Protein AF-A0AAV0W7I6-F1 (afdb_monomer_lite)

Secondary structure (DSSP, 8-state):
------THHHHHHHHHHHHHHHHHSSS--S--B-TTSPBPP-PPPPHHHH-HHHHHHHHHHHHHHHHT---SSPPPHHHHHHHHHHHHHHHHHHHHHHHHT--HHHHHHHHHHHHHHHHHHHHHHHHHHHTS-HHHHHHHHHHHHHTT--

Organism: NCBI:txid13131

Structure (mmCIF, N/CA/C/O backbone):
data_AF-A0AAV0W7I6-F1
#
_entry.id   AF-A0AAV0W7I6-F1
#
loop_
_atom_site.group_PDB
_atom_site.id
_atom_site.type_symbol
_atom_site.label_atom_id
_atom_site.label_alt_id
_atom_site.label_comp_id
_atom_site.label_asym_id
_atom_site.label_entity_id
_atom_site.label_seq_id
_atom_site.pdbx_PDB_ins_code
_atom_site.Cartn_x
_atom_site.Cartn_y
_atom_site.Cartn_z
_atom_site.occupancy
_atom_site.B_iso_or_equiv
_atom_site.auth_seq_id
_atom_site.auth_comp_id
_atom_site.auth_asym_id
_atom_site.auth_atom_id
_atom_site.pdbx_PDB_model_num
ATOM 1 N N . MET A 1 1 ? 29.651 22.696 4.237 1.00 36.00 1 MET A N 1
ATOM 2 C CA . MET A 1 1 ? 28.458 23.273 3.580 1.00 36.00 1 MET A CA 1
ATOM 3 C C . MET A 1 1 ? 28.617 23.070 2.076 1.00 36.00 1 MET A C 1
ATOM 5 O O . MET A 1 1 ? 29.034 23.968 1.363 1.00 36.00 1 MET A O 1
ATOM 9 N N . THR A 1 2 ? 28.440 21.836 1.605 1.00 48.97 2 THR A N 1
ATOM 10 C CA . THR A 1 2 ? 28.642 21.475 0.195 1.00 48.97 2 THR A CA 1
ATOM 11 C C . THR A 1 2 ? 27.334 21.678 -0.560 1.00 48.97 2 THR A C 1
ATOM 13 O O . THR A 1 2 ? 26.371 20.939 -0.376 1.00 48.97 2 THR A O 1
ATOM 16 N N . HIS A 1 3 ? 27.300 22.728 -1.380 1.00 47.62 3 HIS A N 1
ATOM 17 C CA . HIS A 1 3 ? 26.233 23.006 -2.335 1.00 47.62 3 HIS A CA 1
ATOM 18 C C . HIS A 1 3 ? 26.152 21.857 -3.348 1.00 47.62 3 HIS A C 1
ATOM 20 O O . HIS A 1 3 ? 27.066 21.661 -4.148 1.00 47.62 3 HIS A O 1
ATOM 26 N N . TRP A 1 4 ? 25.063 21.091 -3.320 1.00 45.34 4 TRP A N 1
ATOM 27 C CA . TRP A 1 4 ? 24.771 20.113 -4.362 1.00 45.34 4 TRP A CA 1
ATOM 28 C C . TRP A 1 4 ? 24.207 20.870 -5.568 1.00 45.34 4 TRP A C 1
ATOM 30 O O . TRP A 1 4 ? 23.101 21.411 -5.522 1.00 45.34 4 TRP A O 1
ATOM 40 N N . ALA A 1 5 ? 25.020 20.996 -6.616 1.00 49.19 5 ALA A N 1
ATOM 41 C CA . ALA A 1 5 ? 24.634 21.656 -7.853 1.00 49.19 5 ALA A CA 1
ATOM 42 C C . ALA A 1 5 ? 23.484 20.898 -8.539 1.00 49.19 5 ALA A C 1
ATOM 44 O O . ALA A 1 5 ? 23.430 19.670 -8.582 1.00 49.19 5 ALA A O 1
ATOM 45 N N . ASN A 1 6 ? 22.545 21.678 -9.058 1.00 53.53 6 ASN A N 1
ATOM 46 C CA . ASN A 1 6 ? 21.271 21.257 -9.618 1.00 53.53 6 ASN A CA 1
ATOM 47 C C . ASN A 1 6 ? 21.490 20.499 -10.950 1.00 53.53 6 ASN A C 1
ATOM 49 O O . ASN A 1 6 ? 21.752 21.115 -11.978 1.00 53.53 6 ASN A O 1
ATOM 53 N N . ASN A 1 7 ? 21.376 19.166 -10.946 1.00 51.91 7 ASN A N 1
ATOM 54 C CA . ASN A 1 7 ? 21.602 18.297 -12.119 1.00 51.91 7 ASN A CA 1
ATOM 55 C C . ASN A 1 7 ? 20.425 18.238 -13.121 1.00 51.91 7 ASN A C 1
ATOM 57 O O . ASN A 1 7 ? 20.446 17.442 -14.055 1.00 51.91 7 ASN A O 1
ATOM 61 N N . LYS A 1 8 ? 19.388 19.073 -12.975 1.00 53.47 8 LYS A N 1
ATOM 62 C CA . LYS A 1 8 ? 18.172 18.980 -13.809 1.00 53.47 8 LYS A CA 1
ATOM 63 C C . LYS A 1 8 ? 18.376 19.317 -15.294 1.00 53.47 8 LYS A C 1
ATOM 65 O O . LYS A 1 8 ? 17.629 18.809 -16.125 1.00 53.47 8 LYS A O 1
ATOM 70 N N . THR A 1 9 ? 19.359 20.145 -15.650 1.00 49.91 9 THR A N 1
ATOM 71 C CA . THR A 1 9 ? 19.526 20.618 -17.041 1.00 49.91 9 THR A CA 1
ATOM 72 C C . THR A 1 9 ? 20.286 19.622 -17.928 1.00 49.91 9 THR A C 1
ATOM 74 O O . THR A 1 9 ? 20.049 19.567 -19.133 1.00 49.91 9 THR A O 1
ATOM 77 N N . LEU A 1 10 ? 21.147 18.780 -17.347 1.00 49.97 10 LEU A N 1
ATOM 78 C CA . LEU A 1 10 ? 21.946 17.801 -18.099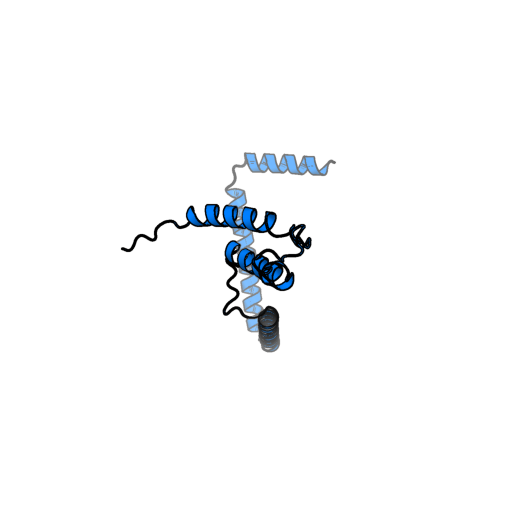 1.00 49.97 10 LEU A CA 1
ATOM 79 C C . LEU A 1 10 ? 21.139 16.559 -18.508 1.00 49.97 10 LEU A C 1
ATOM 81 O O . LEU A 1 10 ? 21.418 15.961 -19.548 1.00 49.97 10 LEU A O 1
ATOM 85 N N . ASP A 1 11 ? 20.114 16.188 -17.740 1.00 53.09 11 ASP A N 1
ATOM 86 C CA . ASP A 1 11 ? 19.288 15.011 -18.037 1.00 53.09 11 ASP A CA 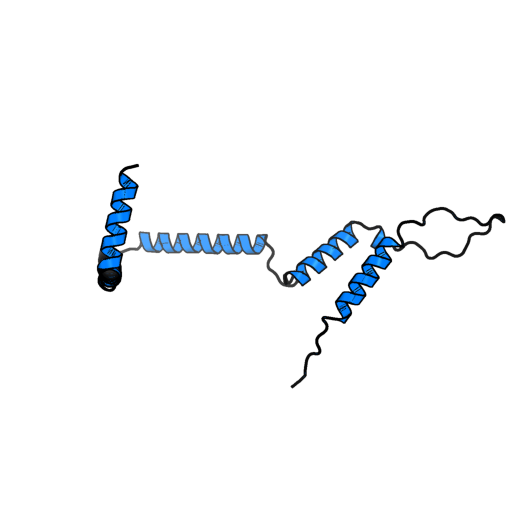1
ATOM 87 C C . ASP A 1 11 ? 18.313 15.254 -19.200 1.00 53.09 11 ASP A C 1
ATOM 89 O O . ASP A 1 11 ? 18.070 14.354 -20.005 1.00 53.09 11 ASP A O 1
ATOM 93 N N . GLY A 1 12 ? 17.820 16.489 -19.360 1.00 51.53 12 GLY A N 1
ATOM 94 C CA . GLY A 1 12 ? 16.947 16.869 -20.476 1.00 51.53 12 GLY A CA 1
ATOM 95 C C . GLY A 1 12 ? 17.636 16.773 -21.842 1.00 51.53 12 GLY A C 1
ATOM 96 O O . GLY A 1 12 ? 17.040 16.278 -22.800 1.00 51.53 12 GLY A O 1
ATOM 97 N N . GLN A 1 13 ? 18.913 17.166 -21.926 1.00 53.22 13 GLN A N 1
ATOM 98 C CA . GLN A 1 13 ? 19.696 17.056 -23.163 1.00 53.22 13 GLN A CA 1
ATOM 99 C C . GLN A 1 13 ? 20.049 15.602 -23.502 1.00 53.22 13 GLN A C 1
ATOM 101 O O . GLN A 1 13 ? 19.950 15.201 -24.660 1.00 53.22 13 GLN A O 1
ATOM 106 N N . LYS A 1 14 ? 20.380 14.775 -22.501 1.00 51.66 14 LYS A N 1
ATOM 107 C CA . LYS A 1 14 ? 20.622 13.334 -22.699 1.00 51.66 14 LYS A CA 1
ATOM 108 C C . LYS A 1 14 ? 19.370 12.596 -23.161 1.00 51.66 14 LYS A C 1
ATOM 110 O O . LYS A 1 14 ? 19.466 11.681 -23.974 1.00 51.66 14 LYS A O 1
ATOM 115 N N . HIS A 1 15 ? 18.198 12.994 -22.666 1.00 54.59 15 HIS A N 1
ATOM 116 C CA . HIS A 1 15 ? 16.934 12.389 -23.067 1.00 54.59 15 HIS A CA 1
ATOM 117 C C . HIS A 1 15 ? 16.586 12.711 -24.529 1.00 54.59 15 HIS A C 1
ATOM 119 O O . HIS A 1 15 ? 16.204 11.804 -25.264 1.00 54.59 15 HIS A O 1
ATOM 125 N N . GLN A 1 16 ? 16.809 13.952 -24.981 1.00 54.31 16 GLN A N 1
ATOM 126 C CA . GLN A 1 16 ? 16.666 14.321 -26.398 1.00 54.31 16 GLN A CA 1
ATOM 127 C C . GLN A 1 16 ? 17.685 13.597 -27.291 1.00 54.31 16 GLN A C 1
ATOM 129 O O . GLN A 1 16 ? 17.316 13.074 -28.341 1.00 54.31 16 GLN A O 1
ATOM 134 N N . LEU A 1 17 ? 18.946 13.490 -26.854 1.00 50.00 17 LEU A N 1
ATOM 135 C CA . LEU A 1 17 ? 19.988 12.777 -27.598 1.00 50.00 17 LEU A CA 1
ATOM 136 C C . LEU A 1 17 ? 19.675 11.274 -27.723 1.00 50.00 17 LEU A C 1
ATOM 138 O O . LEU A 1 17 ? 19.846 10.706 -28.795 1.00 50.00 17 LEU A O 1
ATOM 142 N N . ASN A 1 18 ? 19.145 10.638 -26.672 1.00 57.75 18 ASN A N 1
ATOM 143 C CA . ASN A 1 18 ? 18.700 9.239 -26.723 1.00 57.75 18 ASN A CA 1
ATOM 144 C C . ASN A 1 18 ? 17.449 9.034 -27.589 1.00 57.75 18 ASN A C 1
ATOM 146 O O . ASN A 1 18 ? 17.346 8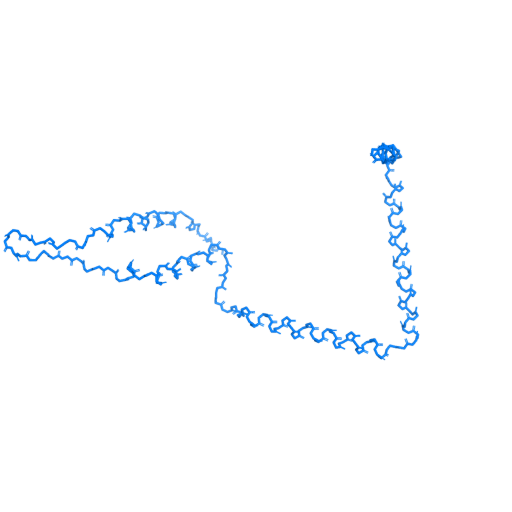.007 -28.257 1.00 57.75 18 ASN A O 1
ATOM 150 N N . GLN A 1 19 ? 16.512 9.989 -27.613 1.00 56.16 19 GLN A N 1
ATOM 151 C CA . GLN A 1 19 ? 15.354 9.930 -28.514 1.00 56.16 19 GLN A CA 1
ATOM 152 C C . GLN A 1 19 ? 15.785 10.007 -29.987 1.00 56.16 19 GLN A C 1
ATOM 154 O O . GLN A 1 19 ? 15.336 9.196 -30.796 1.00 56.16 19 GLN A O 1
ATOM 159 N N . LEU A 1 20 ? 16.716 10.907 -30.323 1.00 48.72 20 LEU A N 1
ATOM 160 C CA . LEU A 1 20 ? 17.288 11.007 -31.672 1.00 48.72 20 LEU A CA 1
ATOM 161 C C . LEU A 1 20 ? 18.106 9.758 -32.050 1.00 48.72 20 LEU A C 1
ATOM 163 O O . LEU A 1 20 ? 18.033 9.291 -33.187 1.00 48.72 20 LEU A O 1
ATOM 167 N N . ASN A 1 21 ? 18.824 9.157 -31.097 1.00 53.59 21 ASN A N 1
ATOM 168 C CA . ASN A 1 21 ? 19.620 7.949 -31.336 1.00 53.59 21 ASN A CA 1
ATOM 169 C C . ASN A 1 21 ? 18.752 6.686 -31.536 1.00 53.59 21 ASN A C 1
ATOM 171 O O . ASN A 1 21 ? 19.114 5.811 -32.320 1.00 53.59 21 ASN A O 1
ATOM 175 N N . ASN A 1 22 ? 17.578 6.608 -30.893 1.00 55.19 22 ASN A N 1
ATOM 176 C CA . ASN A 1 22 ? 16.616 5.513 -31.090 1.00 55.19 22 ASN A CA 1
ATOM 177 C C . ASN A 1 22 ? 15.901 5.567 -32.450 1.00 55.19 22 ASN A C 1
ATOM 179 O O . ASN A 1 22 ? 15.559 4.518 -32.989 1.00 55.19 22 ASN A O 1
ATOM 183 N N . MET A 1 23 ? 15.674 6.759 -33.013 1.00 46.88 23 MET A N 1
ATOM 184 C CA . MET A 1 23 ? 14.969 6.910 -34.294 1.00 46.88 23 MET A CA 1
ATOM 185 C C . MET A 1 23 ? 15.880 6.673 -35.511 1.00 46.88 23 MET A C 1
ATOM 187 O O . MET A 1 23 ? 15.399 6.292 -36.572 1.00 46.88 23 MET A O 1
ATOM 191 N N . THR A 1 24 ? 17.195 6.853 -35.354 1.00 50.41 24 THR A N 1
ATOM 192 C CA . THR A 1 24 ? 18.151 6.873 -36.479 1.00 50.41 24 THR A CA 1
ATOM 193 C C . THR A 1 24 ? 18.792 5.506 -36.777 1.00 50.41 24 THR A C 1
ATOM 195 O O . THR A 1 24 ? 19.398 5.335 -37.826 1.00 50.41 24 THR A O 1
ATOM 198 N N . MET A 1 25 ? 18.668 4.504 -35.895 1.00 53.28 25 MET A N 1
ATOM 199 C CA . MET A 1 25 ? 19.476 3.268 -35.985 1.00 53.28 25 MET A CA 1
ATOM 200 C C . MET A 1 25 ? 18.690 1.990 -36.328 1.00 53.28 25 MET A C 1
ATOM 202 O O . MET A 1 25 ? 19.285 0.916 -36.408 1.00 53.28 25 MET A O 1
ATOM 206 N N . ALA A 1 26 ? 17.371 2.079 -36.534 1.00 48.75 26 ALA A N 1
ATOM 207 C CA . ALA A 1 26 ? 16.517 0.918 -36.820 1.00 48.75 26 ALA A CA 1
ATOM 208 C C . ALA A 1 26 ? 16.343 0.601 -38.322 1.00 48.75 26 ALA A C 1
ATOM 210 O O . ALA A 1 26 ? 15.760 -0.427 -38.654 1.00 48.75 26 ALA A O 1
ATOM 211 N N . THR A 1 27 ? 16.824 1.446 -39.238 1.00 50.41 27 THR A N 1
ATOM 212 C CA . THR A 1 27 ? 16.443 1.386 -40.666 1.00 50.41 27 THR A CA 1
ATOM 213 C C . THR A 1 27 ? 17.391 0.636 -41.588 1.00 50.41 27 THR A C 1
ATOM 215 O O . THR A 1 27 ? 17.190 0.642 -42.793 1.00 50.41 27 THR A O 1
ATOM 218 N N . ASP A 1 28 ? 18.414 -0.031 -41.075 1.00 49.84 28 ASP A N 1
ATOM 219 C CA . ASP A 1 28 ? 19.618 -0.128 -41.888 1.00 49.84 28 ASP A CA 1
ATOM 220 C C . ASP A 1 28 ? 20.210 -1.546 -41.786 1.00 49.84 28 ASP A C 1
ATOM 222 O O . ASP A 1 28 ? 21.272 -1.793 -41.218 1.00 49.84 28 ASP A O 1
ATOM 226 N N . CYS A 1 29 ? 19.422 -2.505 -42.284 1.00 47.53 29 CYS A N 1
ATOM 227 C CA . CYS A 1 29 ? 19.785 -3.907 -42.531 1.00 47.53 29 CYS A CA 1
ATOM 228 C C . CYS A 1 29 ? 19.586 -4.286 -44.011 1.00 47.53 29 CYS A C 1
ATOM 230 O O . CYS A 1 29 ? 19.382 -5.456 -44.336 1.00 47.53 29 CYS A O 1
ATOM 232 N N . THR A 1 30 ? 19.635 -3.319 -44.925 1.00 51.47 30 THR A N 1
ATOM 233 C CA . THR A 1 30 ? 19.775 -3.600 -46.354 1.00 51.47 30 THR A CA 1
ATOM 234 C C . THR A 1 30 ? 21.248 -3.815 -46.667 1.00 51.47 30 THR A C 1
ATOM 236 O O . THR A 1 30 ? 22.134 -3.102 -46.205 1.00 51.47 30 THR A O 1
ATOM 239 N N . ARG A 1 31 ? 21.525 -4.908 -47.370 1.00 59.50 31 ARG A N 1
ATOM 240 C CA . ARG A 1 31 ? 22.867 -5.347 -47.730 1.00 59.50 31 ARG A CA 1
ATOM 241 C C . ARG A 1 31 ? 23.414 -4.410 -48.807 1.00 59.50 31 ARG A C 1
ATOM 243 O O . ARG A 1 31 ? 23.295 -4.712 -49.988 1.00 59.50 31 ARG A O 1
ATOM 250 N N . ASP A 1 32 ? 23.999 -3.294 -48.397 1.00 61.62 32 ASP A N 1
ATOM 251 C CA . ASP A 1 32 ? 24.635 -2.350 -49.315 1.00 61.62 32 ASP A CA 1
ATOM 252 C C . ASP A 1 32 ? 25.969 -2.946 -49.793 1.00 61.62 32 ASP A C 1
ATOM 254 O O . ASP A 1 32 ? 27.027 -2.772 -49.185 1.00 61.62 32 ASP A O 1
ATOM 258 N N . MET A 1 33 ? 25.906 -3.758 -50.849 1.00 61.41 33 MET A N 1
ATOM 259 C CA . MET A 1 33 ? 27.088 -4.164 -51.608 1.00 61.41 33 MET A CA 1
ATOM 260 C C . MET A 1 33 ? 27.423 -3.037 -52.586 1.00 61.41 33 MET A C 1
ATOM 262 O O . MET A 1 33 ? 26.536 -2.569 -53.300 1.00 61.41 33 MET A O 1
ATOM 266 N N . HIS A 1 34 ? 28.691 -2.615 -52.645 1.00 59.91 34 HIS A N 1
ATOM 267 C CA . HIS A 1 34 ? 29.140 -1.731 -53.724 1.00 59.91 34 HIS A CA 1
ATOM 268 C C . HIS A 1 34 ? 28.972 -2.450 -55.074 1.00 59.91 34 HIS A C 1
ATOM 270 O O . HIS A 1 34 ? 29.010 -3.682 -55.124 1.00 59.91 34 HIS A O 1
ATOM 276 N N . GLN A 1 35 ? 28.825 -1.706 -56.174 1.00 64.75 35 GLN A N 1
ATOM 277 C CA . GLN A 1 35 ? 28.650 -2.270 -57.525 1.00 64.75 35 GLN A CA 1
ATOM 278 C C . GLN A 1 35 ? 29.816 -3.199 -57.942 1.00 64.75 35 GLN A C 1
ATOM 280 O O . GLN A 1 35 ? 29.641 -4.078 -58.780 1.00 64.75 35 GLN A O 1
ATOM 285 N N . ASP A 1 36 ? 30.960 -3.069 -57.262 1.00 74.94 36 ASP A N 1
ATOM 286 C CA . ASP A 1 36 ? 32.179 -3.873 -57.421 1.00 74.94 36 ASP A CA 1
ATOM 287 C C . ASP A 1 36 ? 32.228 -5.126 -56.517 1.00 74.94 36 ASP A C 1
ATOM 289 O O . ASP A 1 36 ? 33.257 -5.791 -56.413 1.00 74.94 36 ASP A O 1
ATOM 293 N N . GLY A 1 37 ? 31.143 -5.444 -55.801 1.00 73.75 37 GLY A N 1
ATOM 294 C CA . GLY A 1 37 ? 31.040 -6.617 -54.921 1.00 73.75 37 GLY A CA 1
ATOM 295 C C . GLY A 1 37 ? 31.799 -6.510 -53.591 1.00 73.75 37 GLY A C 1
ATOM 296 O O . GLY A 1 37 ? 31.807 -7.462 -52.810 1.00 73.75 37 GLY A O 1
ATOM 297 N N . LEU A 1 38 ? 32.421 -5.364 -53.304 1.00 79.88 38 LEU A N 1
ATOM 298 C CA . LEU A 1 38 ? 33.147 -5.118 -52.057 1.00 79.88 38 LEU A CA 1
ATOM 299 C C . LEU A 1 38 ? 32.177 -4.799 -50.907 1.00 79.88 38 LEU A C 1
ATOM 301 O O . LEU A 1 38 ? 31.265 -3.979 -51.043 1.00 79.88 38 LEU A O 1
ATOM 305 N N . ILE A 1 39 ? 32.393 -5.444 -49.756 1.00 78.00 39 ILE A N 1
ATOM 306 C CA . ILE A 1 39 ? 31.629 -5.199 -48.526 1.00 78.00 39 ILE A CA 1
ATOM 307 C C . ILE A 1 39 ? 32.136 -3.905 -47.885 1.00 78.00 39 ILE A C 1
ATOM 309 O O . ILE A 1 39 ? 33.316 -3.792 -47.550 1.00 78.00 39 ILE A O 1
ATOM 313 N N . LEU A 1 40 ? 31.235 -2.946 -47.673 1.00 79.25 40 LEU A N 1
ATOM 314 C CA . LEU A 1 40 ? 31.549 -1.707 -46.967 1.00 79.25 40 LEU A CA 1
ATOM 315 C C . LEU A 1 40 ? 31.748 -1.973 -45.462 1.00 79.25 40 LEU A C 1
ATOM 317 O O . LEU A 1 40 ? 30.922 -2.658 -44.848 1.00 79.25 40 LEU A O 1
ATOM 321 N N . PRO A 1 41 ? 32.801 -1.416 -44.831 1.00 81.31 41 PRO A N 1
ATOM 322 C CA . PRO A 1 41 ? 32.946 -1.466 -43.382 1.00 81.31 41 PRO A CA 1
ATOM 323 C C . PRO A 1 41 ? 31.735 -0.831 -42.693 1.00 81.31 41 PRO A C 1
ATOM 325 O O . PRO A 1 41 ? 31.431 0.344 -42.902 1.00 81.31 41 PRO A O 1
ATOM 328 N N . ARG A 1 42 ? 31.054 -1.598 -41.836 1.00 75.44 42 ARG A N 1
ATOM 329 C CA . ARG A 1 42 ? 29.871 -1.142 -41.099 1.00 75.44 42 ARG A CA 1
ATOM 330 C C . ARG A 1 42 ? 29.970 -1.506 -39.628 1.00 75.44 42 ARG A C 1
ATOM 332 O O . ARG A 1 42 ? 30.528 -2.539 -39.263 1.00 75.44 42 ARG A O 1
ATOM 339 N N . LYS A 1 43 ? 29.406 -0.655 -38.770 1.00 81.88 43 LYS A N 1
ATOM 340 C CA . LYS A 1 43 ? 29.279 -0.967 -37.346 1.00 81.88 43 LYS A CA 1
ATOM 341 C C . LYS A 1 43 ? 28.235 -2.080 -37.171 1.00 81.88 43 LYS A C 1
ATOM 343 O O . LYS A 1 43 ? 27.143 -1.949 -37.726 1.00 81.88 43 LYS A O 1
ATOM 348 N N . PRO A 1 44 ? 28.543 -3.159 -36.429 1.00 80.81 44 PRO A N 1
ATOM 349 C CA . PRO A 1 44 ? 27.559 -4.194 -36.140 1.00 80.81 44 PRO A CA 1
ATOM 350 C C . PRO A 1 44 ? 26.389 -3.610 -35.340 1.00 80.81 44 PRO A C 1
ATOM 352 O O . PRO A 1 44 ? 26.568 -2.687 -34.540 1.00 80.81 44 PRO A O 1
ATOM 355 N N . ALA A 1 45 ? 25.188 -4.147 -35.565 1.00 82.25 45 ALA A N 1
ATOM 356 C CA . ALA A 1 45 ? 23.988 -3.710 -34.863 1.00 82.25 45 ALA A CA 1
ATOM 357 C C . ALA A 1 45 ? 24.115 -3.979 -33.356 1.00 82.25 45 ALA A C 1
ATOM 359 O O . ALA A 1 45 ? 24.563 -5.046 -32.937 1.00 82.25 45 ALA A O 1
ATOM 360 N N . ASN A 1 46 ? 23.711 -3.007 -32.536 1.00 84.44 46 ASN A N 1
ATOM 361 C CA . ASN A 1 46 ? 23.749 -3.149 -31.086 1.00 84.44 46 ASN A CA 1
ATOM 362 C C . ASN A 1 46 ? 22.632 -4.111 -30.622 1.00 84.44 46 ASN A C 1
ATOM 364 O O . ASN A 1 46 ? 21.455 -3.772 -30.768 1.00 84.44 46 ASN A O 1
ATOM 368 N N . PRO A 1 47 ? 22.958 -5.268 -30.017 1.00 83.75 47 PRO A N 1
ATOM 369 C CA . PRO A 1 47 ? 21.958 -6.253 -29.596 1.00 83.75 47 PRO A CA 1
ATOM 370 C C . PRO A 1 47 ? 21.031 -5.738 -28.481 1.00 83.75 47 PRO A C 1
ATOM 372 O O . PRO A 1 47 ? 19.903 -6.205 -28.338 1.00 83.75 47 PRO A O 1
ATOM 375 N N . CYS A 1 48 ? 21.455 -4.734 -27.709 1.00 79.88 48 CYS A N 1
ATOM 376 C CA . CYS A 1 48 ? 20.625 -4.118 -26.670 1.00 79.88 48 CYS A CA 1
ATOM 377 C C . CYS A 1 48 ? 19.491 -3.259 -27.250 1.00 79.88 48 CYS A C 1
ATOM 379 O O . CYS A 1 48 ? 18.522 -2.971 -26.546 1.00 79.88 48 CYS A O 1
ATOM 381 N N . LEU A 1 49 ? 19.617 -2.837 -28.515 1.00 80.94 49 LEU A N 1
ATOM 382 C CA . LEU A 1 49 ? 18.564 -2.117 -29.232 1.00 80.94 49 LEU A CA 1
ATOM 383 C C . LEU A 1 49 ? 17.531 -3.074 -29.833 1.00 80.94 49 LEU A C 1
ATOM 385 O O . LEU A 1 49 ? 16.381 -2.682 -29.976 1.00 80.94 49 LEU A O 1
ATOM 389 N N . THR A 1 50 ? 17.900 -4.317 -30.145 1.00 81.25 50 THR A N 1
ATOM 390 C CA . THR A 1 50 ? 16.970 -5.320 -30.692 1.00 81.25 50 THR A CA 1
ATOM 391 C C . THR A 1 50 ? 16.308 -6.178 -29.612 1.00 81.25 50 THR A C 1
ATOM 393 O O . THR A 1 50 ? 15.228 -6.720 -29.838 1.00 81.25 50 THR A O 1
ATOM 396 N N . SER A 1 51 ? 16.909 -6.290 -28.423 1.00 88.12 51 SER A N 1
ATOM 397 C CA . SER A 1 51 ? 16.328 -7.022 -27.292 1.00 88.12 51 SER A CA 1
ATOM 398 C C . SER A 1 51 ? 15.154 -6.260 -26.663 1.00 88.12 51 SER A C 1
ATOM 400 O O . SER A 1 51 ? 15.339 -5.256 -25.969 1.00 88.12 51 SER A O 1
ATOM 402 N N . ALA A 1 52 ? 13.936 -6.772 -26.863 1.00 88.06 52 ALA A N 1
ATOM 403 C CA . ALA A 1 52 ? 12.727 -6.234 -26.239 1.00 88.06 52 ALA A CA 1
ATOM 404 C C . ALA A 1 52 ? 12.805 -6.280 -24.704 1.00 88.06 52 ALA A C 1
ATOM 406 O O . ALA A 1 52 ? 12.450 -5.305 -24.044 1.00 88.06 52 ALA A O 1
ATOM 407 N N . ASP A 1 53 ? 13.339 -7.365 -24.138 1.00 89.12 53 ASP A N 1
ATOM 408 C CA . ASP A 1 53 ? 13.476 -7.540 -22.689 1.00 89.12 53 ASP A CA 1
ATOM 409 C C . ASP A 1 53 ? 14.381 -6.474 -22.067 1.00 89.12 53 ASP A C 1
ATOM 411 O O . ASP A 1 53 ? 14.027 -5.865 -21.055 1.00 89.12 53 ASP A O 1
ATOM 415 N N . HIS A 1 54 ? 15.513 -6.173 -22.713 1.00 91.38 54 HIS A N 1
ATOM 416 C CA . HIS A 1 54 ? 16.410 -5.108 -22.270 1.00 91.38 54 HIS A CA 1
ATOM 417 C C . HIS A 1 54 ? 15.717 -3.738 -22.299 1.00 91.38 54 HIS A C 1
ATOM 419 O O . HIS A 1 54 ? 15.793 -2.976 -21.331 1.00 91.38 54 HIS A O 1
ATOM 425 N N . GLN A 1 55 ? 14.998 -3.425 -23.383 1.00 91.06 55 GLN A N 1
ATOM 426 C CA . GLN A 1 55 ? 14.258 -2.167 -23.474 1.00 91.06 55 GLN A CA 1
ATOM 427 C C . GLN A 1 55 ? 13.148 -2.071 -22.418 1.00 91.06 55 GLN A C 1
ATOM 429 O O . GLN A 1 55 ? 12.944 -1.002 -21.840 1.00 91.06 55 GLN A O 1
ATOM 434 N N . ASN A 1 56 ? 12.431 -3.169 -22.163 1.00 90.56 56 ASN A N 1
ATOM 435 C CA . ASN A 1 56 ? 11.377 -3.239 -21.152 1.00 90.56 56 ASN A CA 1
ATOM 436 C C . ASN A 1 56 ? 11.947 -2.948 -19.760 1.00 90.56 56 ASN A C 1
ATOM 438 O O . ASN A 1 56 ? 11.447 -2.055 -19.073 1.00 90.56 56 ASN A O 1
ATOM 442 N N . LEU A 1 57 ? 13.042 -3.622 -19.396 1.00 89.56 57 LEU A N 1
ATOM 443 C CA . LEU A 1 57 ? 13.739 -3.407 -18.130 1.00 89.56 57 LEU A CA 1
ATOM 444 C C . LEU A 1 57 ? 14.225 -1.959 -17.990 1.00 89.56 57 LEU A C 1
ATOM 446 O O . LEU A 1 57 ? 14.038 -1.340 -16.944 1.00 89.56 57 LEU A O 1
ATOM 450 N N . HIS A 1 58 ? 14.801 -1.381 -19.048 1.00 90.81 58 HIS A N 1
ATOM 451 C CA . HIS A 1 58 ? 15.250 0.012 -19.033 1.00 90.81 58 HIS A CA 1
ATOM 452 C C . HIS A 1 58 ? 14.097 0.988 -18.748 1.00 90.81 58 HIS A C 1
ATOM 454 O O . HIS A 1 58 ? 14.236 1.886 -17.912 1.00 90.81 58 HIS A O 1
ATOM 460 N N . ARG A 1 59 ? 12.937 0.795 -19.394 1.00 93.00 59 ARG A N 1
ATOM 461 C CA . ARG A 1 59 ? 11.743 1.622 -19.152 1.00 93.00 59 ARG A CA 1
ATOM 462 C C . ARG A 1 59 ? 11.226 1.474 -17.724 1.00 93.00 59 ARG A C 1
ATOM 464 O O . ARG A 1 59 ? 10.887 2.480 -17.104 1.00 93.00 59 ARG A O 1
ATOM 471 N N . GLU A 1 60 ? 11.190 0.254 -17.197 1.00 88.56 60 GLU A N 1
ATOM 472 C CA . GLU A 1 60 ? 10.745 -0.008 -15.827 1.00 88.56 60 GLU A CA 1
ATOM 473 C C . GLU A 1 60 ? 11.674 0.635 -14.787 1.00 88.56 60 GLU A C 1
ATOM 475 O O . GLU A 1 60 ? 11.205 1.299 -13.861 1.00 88.56 60 GLU A O 1
ATOM 480 N N . LEU A 1 61 ? 12.993 0.519 -14.962 1.00 88.62 61 LEU A N 1
ATOM 481 C CA . LEU A 1 61 ? 13.973 1.138 -14.066 1.00 88.62 61 LEU A CA 1
ATOM 482 C C . LEU A 1 61 ? 13.863 2.670 -14.067 1.00 88.62 61 LEU A C 1
ATOM 484 O O . LEU A 1 61 ? 13.853 3.282 -12.997 1.00 88.62 61 LEU A O 1
ATOM 488 N N . LEU A 1 62 ? 13.713 3.290 -15.244 1.00 89.38 62 LEU A N 1
ATOM 489 C CA . LEU A 1 62 ? 13.476 4.734 -15.356 1.00 89.38 62 LEU A CA 1
ATOM 490 C C . LEU A 1 62 ? 12.157 5.154 -14.701 1.00 89.38 62 LEU A C 1
ATOM 492 O O . LEU A 1 62 ? 12.096 6.183 -14.024 1.00 89.38 62 LEU A O 1
ATOM 496 N N . PHE A 1 63 ? 11.098 4.360 -14.869 1.00 92.25 63 PHE A N 1
ATOM 497 C CA . PHE A 1 63 ? 9.820 4.609 -14.211 1.00 92.25 63 PHE A CA 1
ATOM 498 C C . PHE A 1 63 ? 9.954 4.549 -12.684 1.00 92.25 63 PHE A C 1
ATOM 500 O O . PHE A 1 63 ? 9.517 5.468 -11.991 1.00 92.25 63 PHE A O 1
ATOM 507 N N . ASN A 1 64 ? 10.617 3.522 -12.153 1.00 87.44 64 ASN A N 1
ATOM 508 C CA . ASN A 1 64 ? 10.846 3.370 -10.718 1.00 87.44 64 ASN A CA 1
ATOM 509 C C . ASN A 1 64 ? 11.665 4.536 -10.146 1.00 87.44 64 ASN A C 1
ATOM 511 O O . ASN A 1 64 ? 11.294 5.075 -9.102 1.00 87.44 64 ASN A O 1
ATOM 515 N N . GLN A 1 65 ? 12.698 5.000 -10.858 1.00 84.62 65 GLN A N 1
ATOM 516 C CA . GLN A 1 65 ? 13.456 6.199 -10.491 1.00 84.62 65 GLN A CA 1
ATOM 517 C C . GLN A 1 65 ? 12.568 7.453 -10.472 1.00 84.62 65 GLN A C 1
ATOM 519 O O . GLN A 1 65 ? 12.603 8.214 -9.506 1.00 84.62 65 GLN A O 1
ATOM 524 N N . LYS A 1 66 ? 11.733 7.649 -11.501 1.00 88.56 66 LYS A N 1
ATOM 525 C CA . LYS A 1 66 ? 10.819 8.797 -11.610 1.00 88.56 66 LYS A CA 1
ATOM 526 C C . LYS A 1 66 ? 9.784 8.838 -10.483 1.00 88.56 66 LYS A C 1
ATOM 528 O O . LYS A 1 66 ? 9.453 9.915 -10.000 1.00 88.56 66 LYS A O 1
ATOM 533 N N . ILE A 1 67 ? 9.269 7.680 -10.076 1.00 89.88 67 ILE A N 1
ATOM 534 C CA . ILE A 1 67 ? 8.288 7.556 -8.985 1.00 89.88 67 ILE A CA 1
ATOM 535 C C . ILE A 1 67 ? 8.971 7.506 -7.603 1.00 89.88 67 ILE A C 1
ATOM 537 O O . ILE A 1 67 ? 8.298 7.590 -6.579 1.00 89.88 67 ILE A O 1
ATOM 541 N N . GLY A 1 68 ? 10.301 7.384 -7.543 1.00 84.31 68 GLY A N 1
ATOM 542 C CA . GLY A 1 68 ? 11.044 7.242 -6.287 1.00 84.31 68 GLY A CA 1
ATOM 543 C C . GLY A 1 68 ? 10.879 5.869 -5.622 1.00 84.31 68 GLY A C 1
ATOM 544 O O . GLY A 1 68 ? 11.097 5.730 -4.419 1.00 84.31 68 GLY A O 1
ATOM 545 N N . LYS A 1 69 ? 10.488 4.836 -6.382 1.00 82.00 69 LYS A N 1
ATOM 546 C CA . LYS A 1 69 ? 10.413 3.452 -5.896 1.00 82.00 69 LYS A CA 1
ATOM 547 C C . LYS A 1 69 ? 11.807 2.829 -5.908 1.00 82.00 69 LYS A C 1
ATOM 549 O O . LYS A 1 69 ? 12.324 2.459 -6.958 1.00 82.00 69 LYS A O 1
ATOM 554 N N . ASN A 1 70 ? 12.407 2.681 -4.730 1.00 81.12 70 ASN A N 1
ATOM 555 C CA . ASN A 1 70 ? 13.673 1.964 -4.588 1.00 81.12 70 ASN A CA 1
ATOM 556 C C . ASN A 1 70 ? 13.450 0.454 -4.761 1.00 81.12 70 ASN A C 1
ATOM 558 O O . ASN A 1 70 ? 12.820 -0.157 -3.911 1.00 81.12 70 ASN A O 1
ATOM 562 N N . VAL A 1 71 ? 13.966 -0.160 -5.821 1.00 75.94 71 VAL A N 1
ATOM 563 C CA . VAL A 1 71 ? 13.860 -1.617 -6.036 1.00 75.94 71 VAL A CA 1
ATOM 564 C C . VAL A 1 71 ? 14.848 -2.429 -5.186 1.00 75.94 71 VAL A C 1
ATOM 566 O O . VAL A 1 71 ? 14.675 -3.633 -5.019 1.00 75.94 71 VAL A O 1
ATOM 569 N N . LEU A 1 72 ? 15.867 -1.783 -4.613 1.00 73.31 72 LEU A N 1
ATOM 570 C CA . LEU A 1 72 ? 16.888 -2.428 -3.791 1.00 73.31 72 LEU A CA 1
ATOM 571 C C . LEU A 1 72 ? 16.459 -2.451 -2.320 1.00 73.31 72 LEU A C 1
ATOM 573 O O . LEU A 1 72 ? 16.126 -1.421 -1.737 1.00 73.31 72 LEU A O 1
ATOM 577 N N . GLY A 1 73 ? 16.489 -3.631 -1.698 1.00 70.06 73 GLY A N 1
ATOM 578 C CA . GLY A 1 73 ? 16.203 -3.791 -0.268 1.00 70.06 73 GLY A CA 1
ATOM 579 C C . GLY A 1 73 ? 14.720 -3.707 0.118 1.00 70.06 73 GLY A C 1
ATOM 580 O O . GLY A 1 73 ? 14.409 -3.650 1.308 1.00 70.06 73 GLY A O 1
ATOM 581 N N . GLN A 1 74 ? 13.791 -3.718 -0.846 1.00 78.06 74 GLN A N 1
ATOM 582 C CA . GLN A 1 74 ? 12.367 -3.856 -0.538 1.00 78.06 74 GLN A CA 1
ATOM 583 C C . GLN A 1 74 ? 12.002 -5.309 -0.248 1.00 78.06 74 GLN A C 1
ATOM 585 O O . GLN A 1 74 ? 12.416 -6.229 -0.952 1.00 78.06 74 GLN A O 1
ATOM 590 N N . LYS A 1 75 ? 11.153 -5.503 0.766 1.00 82.19 75 LYS A N 1
ATOM 591 C CA . LYS A 1 75 ? 10.422 -6.760 0.931 1.00 82.19 75 LYS A CA 1
ATOM 592 C C . LYS A 1 75 ? 9.597 -7.014 -0.329 1.00 82.19 75 LYS A C 1
ATOM 594 O O . LYS A 1 75 ? 8.933 -6.091 -0.810 1.00 82.19 75 LYS A O 1
ATOM 599 N N . SER A 1 76 ? 9.608 -8.246 -0.830 1.00 83.06 76 SER A N 1
ATOM 600 C CA . SER A 1 76 ? 8.736 -8.633 -1.941 1.00 83.06 76 SER A CA 1
ATOM 601 C C . SER A 1 76 ? 7.264 -8.425 -1.568 1.00 83.06 76 SER A C 1
ATOM 603 O O . SER A 1 76 ? 6.904 -8.425 -0.386 1.00 83.06 76 SER A O 1
ATOM 605 N N . GLU A 1 77 ? 6.389 -8.272 -2.563 1.00 83.06 77 GLU A N 1
ATOM 606 C CA . GLU A 1 77 ? 4.943 -8.166 -2.314 1.00 83.06 77 GLU A CA 1
ATOM 607 C C . GLU A 1 77 ? 4.421 -9.370 -1.512 1.00 83.06 77 GLU A C 1
ATOM 609 O O . GLU A 1 77 ? 3.644 -9.205 -0.572 1.00 83.06 77 GLU A O 1
ATOM 614 N N . LEU A 1 78 ? 4.952 -10.569 -1.781 1.00 89.00 78 LEU A N 1
ATOM 615 C CA . LEU A 1 78 ? 4.666 -11.774 -1.004 1.00 89.00 78 LEU A CA 1
ATOM 616 C C . LEU A 1 78 ? 5.098 -11.640 0.465 1.00 89.00 78 LEU A C 1
ATOM 618 O O . LEU A 1 78 ? 4.324 -11.963 1.364 1.00 89.00 78 LEU A O 1
ATOM 622 N N . GLN A 1 79 ? 6.305 -11.137 0.735 1.00 90.50 79 GLN A N 1
ATOM 623 C CA . GLN A 1 79 ? 6.778 -10.924 2.108 1.00 90.50 79 GLN A CA 1
ATOM 624 C C . GLN A 1 79 ? 5.906 -9.912 2.860 1.00 90.50 79 GLN A C 1
ATOM 626 O O . GLN A 1 79 ? 5.560 -10.149 4.018 1.00 90.50 79 GLN A O 1
ATOM 631 N N . LYS A 1 80 ? 5.505 -8.813 2.206 1.00 92.31 80 LYS A N 1
ATOM 632 C CA . LYS A 1 80 ? 4.572 -7.834 2.788 1.00 92.31 80 LYS A CA 1
ATOM 633 C C . LYS A 1 80 ? 3.215 -8.474 3.094 1.00 92.31 80 LYS A C 1
ATOM 635 O O . LYS A 1 80 ? 2.664 -8.243 4.170 1.00 92.31 80 LYS A O 1
ATOM 640 N N . ALA A 1 81 ? 2.691 -9.293 2.182 1.00 94.25 81 ALA A N 1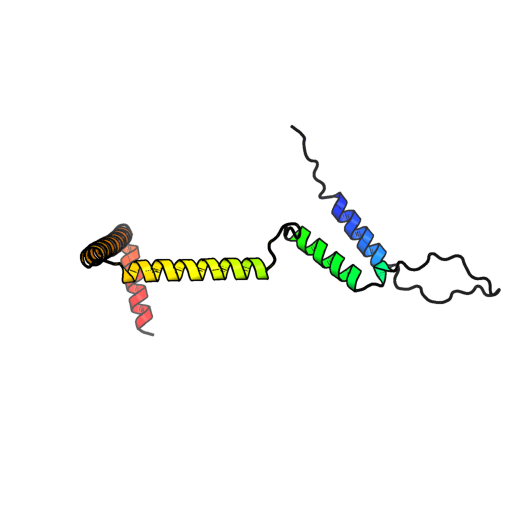
ATOM 641 C CA . ALA A 1 81 ? 1.417 -9.986 2.359 1.00 94.25 81 ALA A CA 1
ATOM 642 C C . ALA A 1 81 ? 1.460 -10.994 3.519 1.00 94.25 81 ALA A C 1
ATOM 644 O O . ALA A 1 81 ? 0.560 -10.995 4.360 1.00 94.25 81 ALA A O 1
ATOM 645 N N . LEU A 1 82 ? 2.525 -11.795 3.617 1.00 96.62 82 LEU A N 1
ATOM 646 C CA . LEU A 1 82 ? 2.722 -12.744 4.717 1.00 96.62 82 LEU A CA 1
ATOM 647 C C . LEU A 1 82 ? 2.875 -12.037 6.065 1.00 96.62 82 LEU A C 1
ATOM 649 O O . LEU A 1 82 ? 2.270 -12.452 7.053 1.00 96.62 82 LEU A O 1
ATOM 653 N N . GLU A 1 83 ? 3.639 -10.945 6.117 1.00 95.06 83 GLU A N 1
ATOM 654 C CA . GLU A 1 83 ? 3.780 -10.145 7.334 1.00 95.06 83 GLU A CA 1
ATOM 655 C C . GLU A 1 83 ? 2.441 -9.535 7.762 1.00 95.06 83 GLU A C 1
ATOM 657 O O . GLU A 1 83 ? 2.080 -9.607 8.938 1.00 95.06 83 GLU A O 1
ATOM 662 N N . LYS A 1 84 ? 1.671 -8.991 6.812 1.00 96.12 84 LYS A N 1
ATOM 663 C CA . LYS A 1 84 ? 0.319 -8.486 7.067 1.00 96.12 84 LYS A CA 1
ATOM 664 C C . LYS A 1 84 ? -0.589 -9.592 7.601 1.00 96.12 84 LYS A C 1
ATOM 666 O O . LYS A 1 84 ? -1.251 -9.381 8.612 1.00 96.12 84 LYS A O 1
ATOM 671 N N . HIS A 1 85 ? -0.578 -10.768 6.974 1.00 96.44 85 HIS A N 1
ATOM 672 C CA . HIS A 1 85 ? -1.365 -11.914 7.422 1.00 96.44 85 HIS A CA 1
ATOM 673 C C . HIS A 1 85 ? -1.000 -12.314 8.856 1.00 96.44 85 HIS A C 1
ATOM 675 O O . HIS A 1 85 ? -1.887 -12.412 9.699 1.00 96.44 85 HIS A O 1
ATOM 681 N N . LYS A 1 86 ? 0.295 -12.455 9.167 1.00 97.06 86 LYS A N 1
ATOM 682 C CA . LYS A 1 86 ? 0.766 -12.793 10.519 1.00 97.06 86 LYS A CA 1
ATOM 683 C C . LYS A 1 86 ? 0.326 -11.759 11.559 1.00 97.06 86 LYS A C 1
ATOM 685 O O . LYS A 1 86 ? -0.161 -12.135 12.618 1.00 97.06 86 LYS A O 1
ATOM 690 N N . ARG A 1 87 ? 0.436 -10.462 11.250 1.00 95.31 87 ARG A N 1
ATOM 691 C CA . ARG A 1 87 ? -0.053 -9.386 12.134 1.00 95.31 87 ARG A CA 1
ATOM 692 C C . ARG A 1 87 ? -1.555 -9.503 12.385 1.00 95.31 87 ARG A C 1
ATOM 694 O O . ARG A 1 87 ? -1.985 -9.387 13.526 1.00 95.31 87 ARG A O 1
ATOM 701 N N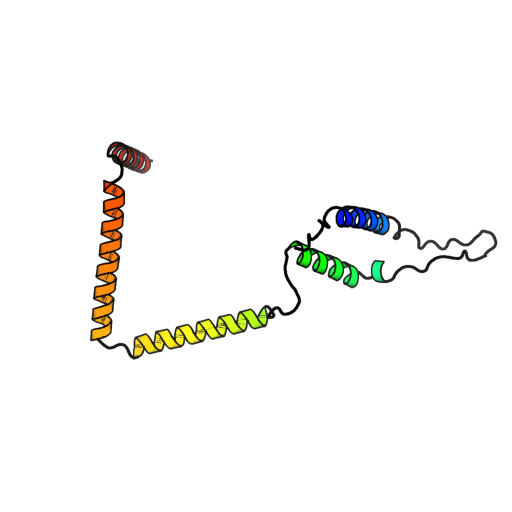 . THR A 1 88 ? -2.344 -9.756 11.342 1.00 95.62 88 THR A N 1
ATOM 702 C CA . THR A 1 88 ? -3.796 -9.921 11.470 1.00 95.62 88 THR A CA 1
ATOM 703 C C . THR A 1 88 ? -4.165 -11.151 12.298 1.00 95.62 88 THR A C 1
ATOM 705 O O . THR A 1 88 ? -5.062 -11.048 13.128 1.00 95.62 88 THR A O 1
ATOM 708 N N . GLN A 1 89 ? -3.489 -12.287 12.111 1.00 95.38 89 GLN A N 1
ATOM 709 C CA . GLN A 1 89 ? -3.742 -13.488 12.917 1.00 95.38 89 GLN A CA 1
ATOM 710 C C . GLN A 1 89 ? -3.414 -13.245 14.392 1.00 95.38 89 GLN A C 1
ATOM 712 O O . GLN A 1 89 ? -4.281 -13.433 15.239 1.00 95.38 89 GLN A O 1
ATOM 717 N N . ASN A 1 90 ? -2.236 -12.691 14.689 1.00 95.00 90 ASN A N 1
ATOM 718 C CA . ASN A 1 90 ? -1.853 -12.355 16.061 1.00 95.00 90 ASN A CA 1
ATOM 719 C C . ASN A 1 90 ? -2.852 -11.388 16.717 1.00 95.00 90 ASN A C 1
ATOM 721 O O . ASN A 1 90 ? -3.203 -11.551 17.881 1.00 95.00 90 ASN A O 1
ATOM 725 N N . GLN A 1 91 ? -3.331 -10.379 15.981 1.00 93.94 91 GLN A N 1
ATOM 726 C CA . GLN A 1 91 ? -4.319 -9.435 16.505 1.00 93.94 91 GLN A CA 1
ATOM 727 C C . GLN A 1 91 ? -5.643 -10.128 16.854 1.00 93.94 91 GLN A C 1
ATOM 729 O O . GLN A 1 91 ? -6.216 -9.837 17.903 1.00 93.94 91 GLN A O 1
ATOM 734 N N . LYS A 1 92 ? -6.106 -11.052 16.003 1.00 93.62 92 LYS A N 1
ATOM 735 C CA . LYS A 1 92 ? -7.315 -11.848 16.255 1.00 93.62 92 LYS A CA 1
ATOM 736 C C . LYS A 1 92 ? -7.150 -12.764 17.462 1.00 93.62 92 LYS A C 1
ATOM 738 O O . LYS A 1 92 ? -8.056 -12.828 18.281 1.00 93.62 92 LYS A O 1
ATOM 743 N N . GLU A 1 93 ? -6.003 -13.427 17.597 1.00 91.12 93 GLU A N 1
ATOM 744 C CA . GLU A 1 93 ? -5.699 -14.275 18.756 1.00 91.12 93 GLU A CA 1
ATOM 745 C C . GLU A 1 93 ? -5.688 -13.462 20.056 1.00 91.12 93 GLU A C 1
ATOM 747 O O . GLU A 1 93 ? -6.322 -13.858 21.032 1.00 91.12 93 GLU A O 1
ATOM 752 N N . ILE A 1 94 ? -5.049 -12.286 20.056 1.00 90.12 94 ILE A N 1
ATOM 753 C CA . ILE A 1 94 ? -5.031 -11.380 21.214 1.00 90.12 94 ILE A CA 1
ATOM 754 C C . ILE A 1 94 ? -6.449 -10.917 21.564 1.00 90.12 94 ILE A C 1
ATOM 756 O O . ILE A 1 94 ? -6.814 -10.886 22.736 1.00 90.12 94 ILE A O 1
ATOM 760 N N . GLU A 1 95 ? -7.258 -10.541 20.575 1.00 88.25 95 GLU A N 1
ATOM 761 C CA . GLU A 1 95 ? -8.638 -10.104 20.801 1.00 88.25 95 GLU A CA 1
ATOM 762 C C . GLU A 1 95 ? -9.522 -11.246 21.317 1.00 88.25 95 GLU A C 1
ATOM 764 O O . GLU A 1 95 ? -10.292 -11.063 22.259 1.00 88.25 95 GLU A O 1
ATOM 769 N N . GLN A 1 96 ? -9.358 -12.450 20.770 1.00 87.06 96 GLN A N 1
ATOM 770 C CA . GLN A 1 96 ? -10.072 -13.635 21.224 1.00 87.06 96 GLN A CA 1
ATOM 771 C C . GLN A 1 96 ? -9.679 -14.011 22.655 1.00 87.06 96 GLN A C 1
ATOM 773 O O . GLN A 1 96 ? -10.565 -14.271 23.466 1.00 87.06 96 GLN A O 1
ATOM 778 N N . GLN A 1 97 ? -8.386 -13.961 22.991 1.00 84.69 97 GLN A N 1
ATOM 779 C CA . GLN A 1 97 ? -7.895 -14.212 24.346 1.00 84.69 97 GLN A CA 1
ATOM 780 C C . GLN A 1 97 ? -8.401 -13.154 25.333 1.00 84.69 97 GLN A C 1
ATOM 782 O O . GLN A 1 97 ? -8.872 -13.490 26.420 1.00 84.69 97 GLN A O 1
ATOM 787 N N . LYS A 1 98 ? -8.368 -11.872 24.948 1.00 83.50 98 LYS A N 1
ATOM 788 C CA . LYS A 1 98 ? -8.942 -10.782 25.749 1.00 83.50 98 LYS A CA 1
ATOM 789 C C . LYS A 1 98 ? -10.425 -10.998 26.005 1.00 83.50 98 LYS A C 1
ATOM 791 O O . LYS A 1 98 ? -10.868 -10.786 27.124 1.00 83.50 98 LYS A O 1
ATOM 796 N N . ASN A 1 99 ? -11.176 -11.445 25.002 1.00 79.50 99 ASN A N 1
ATOM 797 C CA . ASN A 1 99 ? -12.604 -11.703 25.139 1.00 79.50 99 ASN A CA 1
ATOM 798 C C . ASN A 1 99 ? -12.892 -12.957 25.980 1.00 79.50 99 ASN A C 1
ATOM 800 O O . ASN A 1 99 ? -13.828 -12.938 26.777 1.00 79.50 99 ASN A O 1
ATOM 804 N N . SER A 1 100 ? -12.092 -14.022 25.854 1.00 78.81 100 SER A N 1
ATOM 805 C CA . SER A 1 100 ? -12.276 -15.260 26.624 1.00 78.81 100 SER A CA 1
ATOM 806 C C . SER A 1 100 ? -11.872 -15.122 28.090 1.00 78.81 100 SER A C 1
ATOM 808 O O . SER A 1 100 ? -12.504 -15.713 28.959 1.00 78.81 100 SER A O 1
ATOM 810 N N . CYS A 1 101 ? -10.828 -14.343 28.379 1.00 76.06 101 CYS A N 1
ATOM 811 C CA . CYS A 1 101 ? -10.323 -14.140 29.739 1.00 76.06 101 CYS A CA 1
ATOM 812 C C . CYS A 1 101 ? -11.019 -12.983 30.468 1.00 76.06 101 CYS A C 1
ATOM 814 O O . CYS A 1 101 ? -10.652 -12.655 31.595 1.00 76.06 101 CYS A O 1
ATOM 816 N N . ARG A 1 102 ? -12.012 -12.348 29.839 1.00 79.44 102 ARG A N 1
ATOM 817 C CA . ARG A 1 102 ? -12.588 -11.111 30.345 1.00 79.44 102 ARG A CA 1
ATOM 818 C C . ARG A 1 102 ? -13.483 -11.332 31.550 1.00 79.44 102 ARG A C 1
ATOM 820 O O . ARG A 1 102 ? -14.545 -11.962 31.459 1.00 79.44 102 ARG A O 1
ATOM 827 N N . THR A 1 103 ? -13.102 -10.732 32.671 1.00 85.06 103 THR A N 1
ATOM 828 C CA . THR A 1 103 ? -13.907 -10.819 33.889 1.00 85.06 103 THR A CA 1
ATOM 829 C C . THR A 1 103 ? -15.217 -10.024 33.742 1.00 85.06 103 THR A C 1
ATOM 831 O O . THR A 1 103 ? -15.292 -9.064 32.965 1.00 85.06 103 THR A O 1
ATOM 834 N N . PRO A 1 104 ? -16.289 -10.392 34.471 1.00 84.56 104 PRO A N 1
ATOM 835 C CA . PRO A 1 104 ? -17.541 -9.628 34.470 1.00 84.56 104 PRO A CA 1
ATOM 836 C C . PRO A 1 104 ? -17.349 -8.159 34.879 1.00 84.56 104 PRO A C 1
ATOM 838 O O . PRO A 1 104 ? -17.975 -7.267 34.313 1.00 84.56 104 PRO A O 1
ATOM 841 N N . PHE A 1 105 ? -16.443 -7.904 35.827 1.00 87.81 105 PHE A N 1
ATOM 842 C CA . PHE A 1 105 ? -16.119 -6.561 36.310 1.00 87.81 105 PHE A CA 1
ATOM 843 C C . PHE A 1 105 ? -15.483 -5.688 35.219 1.00 87.81 105 PHE A C 1
ATOM 845 O O . PHE A 1 105 ? -15.872 -4.543 35.011 1.00 87.81 105 PHE A O 1
ATOM 852 N N . GLU A 1 106 ? -14.561 -6.260 34.455 1.00 86.88 106 GLU A N 1
ATOM 853 C CA . GLU A 1 106 ? -13.847 -5.589 33.366 1.00 86.88 106 GLU A CA 1
ATOM 854 C C . GLU A 1 106 ? -14.759 -5.298 32.162 1.00 86.88 106 GLU A C 1
ATOM 856 O O . GLU A 1 106 ? -14.611 -4.287 31.474 1.00 86.88 106 GLU A O 1
ATOM 861 N N . ARG A 1 107 ? -15.788 -6.129 31.942 1.00 86.75 107 ARG A N 1
ATOM 862 C CA . ARG A 1 107 ? -16.901 -5.791 31.038 1.00 86.75 107 ARG A CA 1
ATOM 863 C C . ARG A 1 107 ? -17.665 -4.553 31.496 1.00 86.75 107 ARG A C 1
ATOM 865 O O . ARG A 1 107 ? -17.854 -3.639 30.699 1.00 86.75 107 ARG A O 1
ATOM 872 N N . MET A 1 108 ? -18.024 -4.487 32.773 1.00 90.81 108 MET A N 1
ATOM 873 C CA . MET A 1 108 ? -18.776 -3.362 33.329 1.00 90.81 108 MET A CA 1
ATOM 874 C C . MET A 1 108 ? -17.983 -2.043 33.305 1.00 90.81 108 MET A C 1
ATOM 876 O O . MET A 1 108 ? -18.555 -0.988 33.021 1.00 90.81 108 MET A O 1
ATOM 880 N N . ILE A 1 109 ? -16.667 -2.088 33.554 1.00 93.81 109 ILE A N 1
ATOM 881 C CA . ILE A 1 109 ? -15.788 -0.913 33.427 1.00 93.81 109 ILE A CA 1
ATOM 882 C C . ILE A 1 109 ? -15.800 -0.387 31.992 1.00 93.81 109 ILE A C 1
ATOM 884 O O . ILE A 1 109 ? -16.009 0.808 31.787 1.00 93.81 109 ILE A O 1
ATOM 888 N N . GLU A 1 110 ? -15.614 -1.255 30.997 1.00 89.69 110 GLU A N 1
ATOM 889 C CA . GLU A 1 110 ? -15.619 -0.826 29.596 1.00 89.69 110 GLU A CA 1
ATOM 890 C C . GLU A 1 110 ? -16.991 -0.330 29.131 1.00 89.69 110 GLU A C 1
ATOM 892 O O . GLU A 1 110 ? -17.059 0.645 28.389 1.00 89.69 110 GLU A O 1
ATOM 897 N N . GLU A 1 111 ? -18.089 -0.948 29.569 1.00 92.44 111 GLU A N 1
ATOM 898 C CA . GLU A 1 111 ? -19.437 -0.440 29.287 1.00 92.44 111 GLU A CA 1
ATOM 899 C C . GLU A 1 111 ? -19.629 0.970 29.847 1.00 92.44 111 GLU A C 1
ATOM 901 O O . GLU A 1 111 ? -20.160 1.853 29.166 1.00 92.44 111 GLU A O 1
ATOM 906 N N . ARG A 1 112 ? -19.153 1.209 31.074 1.00 95.50 112 ARG A N 1
ATOM 907 C CA . ARG A 1 112 ? -19.204 2.533 31.691 1.00 95.50 112 ARG A CA 1
ATOM 908 C C . ARG A 1 112 ? -18.321 3.532 30.947 1.00 95.50 112 ARG A C 1
ATOM 910 O O . ARG A 1 112 ? -18.775 4.648 30.709 1.00 95.50 112 ARG A O 1
ATOM 917 N N . ALA A 1 113 ? -17.115 3.134 30.545 1.00 92.56 113 ALA A N 1
ATOM 918 C CA . ALA A 1 113 ? -16.210 3.967 29.758 1.00 92.56 113 ALA A CA 1
ATOM 919 C C . ALA A 1 113 ? -16.829 4.352 28.404 1.00 92.56 113 ALA A C 1
ATOM 921 O O . ALA A 1 113 ? -16.914 5.538 28.097 1.00 92.56 113 ALA A O 1
ATOM 922 N N . LYS A 1 114 ? -17.379 3.384 27.656 1.00 93.00 114 LYS A N 1
ATOM 923 C CA . LYS A 1 114 ? -18.093 3.633 26.389 1.00 93.00 114 LYS A CA 1
ATOM 924 C C . LYS A 1 114 ? -19.265 4.589 26.568 1.00 93.00 114 LYS A C 1
ATOM 926 O O . LYS A 1 114 ? -19.475 5.480 25.751 1.00 93.00 114 LYS A O 1
ATOM 931 N N . LYS A 1 115 ? -20.034 4.429 27.650 1.00 94.19 115 LYS A N 1
ATOM 932 C CA . LYS A 1 115 ? -21.159 5.321 27.951 1.00 94.19 115 LYS A CA 1
ATOM 933 C C . LYS A 1 115 ? -20.696 6.758 28.203 1.00 94.19 115 LYS A C 1
ATOM 935 O O . LYS A 1 115 ? -21.384 7.674 27.765 1.00 94.19 115 LYS A O 1
ATOM 940 N N . ILE A 1 116 ? -19.561 6.946 28.878 1.00 93.50 116 ILE A N 1
ATOM 941 C CA . ILE A 1 116 ? -18.958 8.267 29.105 1.00 93.50 116 ILE A CA 1
ATOM 942 C C . ILE A 1 116 ? -18.479 8.869 27.779 1.00 93.50 116 ILE A C 1
ATOM 944 O O . ILE A 1 116 ? -18.837 10.001 27.481 1.00 93.50 116 ILE A O 1
ATOM 948 N N . GLU A 1 117 ? -17.758 8.107 26.955 1.00 91.94 117 GLU A N 1
ATOM 949 C CA . GLU A 1 117 ? -17.268 8.556 25.642 1.00 91.94 117 GLU A CA 1
ATOM 950 C C . GLU A 1 117 ? -18.420 8.995 24.725 1.00 91.94 117 GLU A C 1
ATOM 952 O O . GLU A 1 117 ? -18.423 10.110 24.214 1.00 91.94 117 GLU A O 1
ATOM 957 N N . THR A 1 118 ? -19.484 8.188 24.626 1.00 91.19 118 THR A N 1
ATOM 958 C CA . THR A 1 118 ? -20.673 8.549 23.833 1.00 91.19 118 THR A CA 1
ATOM 959 C C . THR A 1 118 ? -21.402 9.776 24.400 1.00 91.19 118 THR A C 1
ATOM 961 O O . THR A 1 118 ? -22.085 10.491 23.668 1.00 91.19 118 THR A O 1
ATOM 964 N N . GLN A 1 119 ? -21.338 10.007 25.715 1.00 89.94 119 GLN A N 1
ATOM 965 C CA . GLN A 1 119 ? -21.906 11.214 26.320 1.00 89.94 119 GLN A CA 1
ATOM 966 C C . GLN A 1 119 ? -21.066 12.446 25.988 1.00 89.94 119 GLN A C 1
ATOM 968 O O . GLN A 1 119 ? -21.657 13.453 25.611 1.00 89.94 119 GLN A O 1
ATOM 973 N N . MET A 1 120 ? -19.736 12.342 26.059 1.00 88.12 120 MET A N 1
ATOM 974 C CA . MET A 1 120 ? -18.806 13.412 25.687 1.00 88.12 120 MET A CA 1
ATOM 975 C C . MET A 1 120 ? -18.944 13.796 24.209 1.00 88.12 120 MET A C 1
ATOM 977 O O . MET A 1 120 ? -19.148 14.963 23.899 1.00 88.12 120 MET A O 1
ATOM 981 N N . GLU A 1 121 ? -18.994 12.826 23.291 1.00 86.25 121 GLU A N 1
ATOM 982 C CA . GLU A 1 121 ? -19.217 13.118 21.864 1.00 86.25 121 GLU A CA 1
ATOM 983 C C . GLU A 1 121 ? -20.546 13.851 21.614 1.00 86.25 121 GLU A C 1
ATOM 985 O O . GLU A 1 121 ? -20.639 14.737 20.763 1.00 86.25 121 GLU A O 1
ATOM 990 N N . LYS A 1 122 ? -21.600 13.500 22.364 1.00 83.25 122 LYS A N 1
ATOM 991 C CA . LYS A 1 122 ? -22.910 14.160 22.262 1.00 83.25 122 LYS A CA 1
ATOM 992 C C . LYS A 1 122 ? -22.911 15.567 22.851 1.00 83.25 122 LYS A C 1
ATOM 994 O O . LYS A 1 122 ? -23.648 16.409 22.339 1.00 83.25 122 LYS A O 1
ATOM 999 N N . THR A 1 123 ? -22.166 15.813 23.929 1.00 76.12 123 THR A N 1
ATOM 1000 C CA . THR A 1 123 ? -22.023 17.162 24.491 1.00 76.12 123 THR A CA 1
ATOM 1001 C C . THR A 1 123 ? -21.200 18.040 23.564 1.00 76.12 123 THR A C 1
ATOM 1003 O O . THR A 1 123 ? -21.662 19.126 23.239 1.00 76.12 123 THR A O 1
ATOM 1006 N N . ASP A 1 124 ? -20.093 17.529 23.024 1.00 75.38 124 ASP A N 1
ATOM 1007 C CA . ASP A 1 124 ? -19.239 18.259 22.082 1.00 75.38 124 ASP A CA 1
ATOM 1008 C C . ASP A 1 124 ? -20.003 18.607 20.797 1.00 75.38 124 ASP A C 1
ATOM 1010 O O . ASP A 1 124 ? -19.907 19.718 20.279 1.00 75.38 124 ASP A O 1
ATOM 1014 N N . ALA A 1 125 ? -20.814 17.676 20.281 1.00 72.56 125 ALA A N 1
ATOM 1015 C CA . ALA A 1 125 ? -21.654 17.926 19.112 1.00 72.56 125 ALA A CA 1
ATOM 1016 C C . ALA A 1 125 ? -22.747 18.977 19.371 1.00 72.56 125 ALA A C 1
ATOM 1018 O O . ALA A 1 125 ? -23.081 19.727 18.455 1.00 72.56 125 ALA A O 1
ATOM 1019 N N . LYS A 1 126 ? -23.299 19.036 20.591 1.00 67.62 126 LYS A N 1
ATOM 1020 C CA . LYS A 1 126 ? -24.270 20.068 20.985 1.00 67.62 126 LYS A CA 1
ATOM 1021 C C . LYS A 1 126 ? -23.614 21.427 21.183 1.00 67.62 126 LYS A C 1
ATOM 1023 O O . LYS A 1 126 ? -24.117 22.399 20.641 1.00 67.62 126 LYS A O 1
ATOM 1028 N N . GLU A 1 127 ? -22.477 21.485 21.869 1.00 66.25 127 GLU A N 1
ATOM 1029 C CA . GLU A 1 127 ? -21.717 22.724 22.079 1.00 66.25 127 GLU A CA 1
ATOM 1030 C C . GLU A 1 127 ? -21.310 23.354 20.736 1.00 66.25 127 GLU A C 1
ATOM 1032 O O . GLU A 1 127 ? -21.509 24.543 20.512 1.00 66.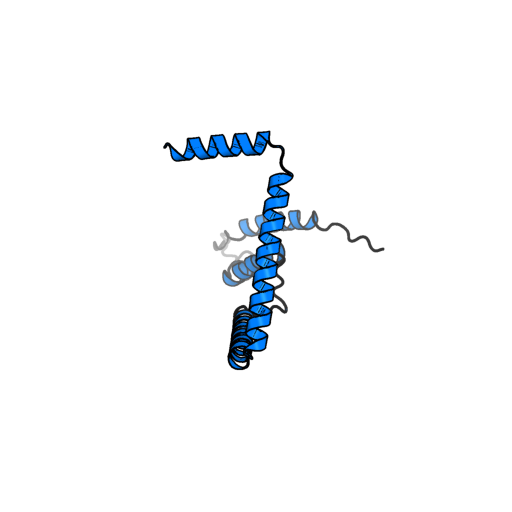25 127 GLU A O 1
ATOM 1037 N N . LYS A 1 128 ? -20.880 22.533 19.768 1.00 65.44 128 LYS A N 1
ATOM 1038 C CA . LYS A 1 128 ? -20.590 22.967 18.387 1.00 65.44 128 LYS A CA 1
ATOM 1039 C C . LYS A 1 128 ? -21.809 23.491 17.621 1.00 65.44 128 LYS A C 1
ATOM 1041 O O . LYS A 1 128 ? -21.631 24.207 16.630 1.00 65.44 128 LYS A O 1
ATOM 1046 N N . ASP A 1 129 ? -23.013 23.051 17.978 1.00 65.06 129 ASP A N 1
ATOM 1047 C CA . ASP A 1 129 ? -24.256 23.519 17.359 1.00 65.06 129 ASP A CA 1
ATOM 1048 C C . ASP A 1 129 ? -24.719 24.824 18.022 1.00 65.06 129 ASP A C 1
ATOM 1050 O O . ASP A 1 129 ? -25.050 25.772 17.311 1.00 65.06 129 ASP A O 1
ATOM 1054 N N . ASP A 1 130 ? -24.627 24.921 19.353 1.00 67.19 130 ASP A N 1
ATOM 1055 C CA . ASP A 1 130 ? -24.962 26.117 20.138 1.00 67.19 130 ASP A CA 1
ATOM 1056 C C . ASP A 1 130 ? -24.005 27.300 19.868 1.00 67.19 130 ASP A C 1
ATOM 1058 O O . ASP A 1 130 ? -24.444 28.449 19.858 1.00 67.19 130 ASP A O 1
ATOM 1062 N N . ASP A 1 131 ? -22.733 27.040 19.535 1.00 76.06 131 ASP A N 1
ATOM 1063 C CA . ASP A 1 131 ? -21.753 28.063 19.118 1.00 76.06 131 ASP A CA 1
ATOM 1064 C C . ASP A 1 131 ? -22.033 28.673 17.727 1.00 76.06 131 ASP A C 1
ATOM 1066 O O . ASP A 1 131 ? -21.434 29.686 17.343 1.00 76.06 131 ASP A O 1
ATOM 1070 N N . LYS A 1 132 ? -22.922 28.075 16.919 1.00 79.06 132 LYS A N 1
ATOM 1071 C CA . LYS A 1 132 ? -23.291 28.642 15.612 1.00 79.06 132 LYS A CA 1
ATOM 1072 C C . LYS A 1 132 ? -24.351 29.730 15.772 1.00 79.06 132 LYS A C 1
ATOM 1074 O O . LYS A 1 132 ? -25.353 29.514 16.448 1.00 79.06 132 LYS A O 1
ATOM 1079 N N . PRO A 1 133 ? -24.225 30.861 15.052 1.00 85.25 133 PRO A N 1
ATOM 1080 C CA . PRO A 1 133 ? -25.209 31.933 15.126 1.00 85.25 133 PRO A CA 1
ATOM 1081 C C . PRO A 1 133 ? -26.595 31.442 14.685 1.00 85.25 133 PRO A C 1
ATOM 1083 O O . PRO A 1 133 ? -26.737 30.778 13.652 1.00 85.25 133 PRO A O 1
ATOM 1086 N N . GLU A 1 134 ? -27.621 31.824 15.449 1.00 82.38 134 GLU A N 1
ATOM 1087 C CA . GLU A 1 134 ? -29.005 31.333 15.341 1.00 82.38 134 GLU A CA 1
ATOM 1088 C C . GLU A 1 134 ? -29.565 31.401 13.909 1.00 82.38 134 GLU A C 1
ATOM 1090 O O . GLU A 1 134 ? -30.215 30.469 13.430 1.00 82.38 134 GLU A O 1
ATOM 1095 N N . PHE A 1 135 ? -29.240 32.465 13.168 1.00 86.38 135 PHE A N 1
ATOM 1096 C CA . PHE A 1 135 ? -29.689 32.643 11.787 1.00 86.38 135 PHE A CA 1
ATOM 1097 C C . PHE A 1 135 ? -29.226 31.514 10.846 1.00 86.38 135 PHE A C 1
ATOM 1099 O O . PHE A 1 135 ? -30.001 31.063 9.998 1.00 86.38 135 PHE A O 1
ATOM 1106 N N . LEU A 1 136 ? -28.000 30.996 11.009 1.00 84.50 136 LEU A N 1
ATOM 1107 C CA . LEU A 1 136 ? -27.510 29.869 10.205 1.00 84.50 136 LEU A CA 1
ATOM 1108 C C . LEU A 1 136 ? -28.272 28.576 10.525 1.00 84.50 136 LEU A C 1
ATOM 1110 O O . LEU A 1 136 ? -28.570 27.803 9.610 1.00 84.50 136 LEU A O 1
ATOM 1114 N N . GLN A 1 137 ? -28.639 28.358 11.792 1.00 86.06 137 GLN A N 1
ATOM 1115 C CA . GLN A 1 137 ? -29.447 27.203 12.191 1.00 86.06 137 GLN A CA 1
ATOM 1116 C C . GLN A 1 137 ? -30.873 27.286 11.623 1.00 86.06 137 GLN A C 1
ATOM 1118 O O . GLN A 1 137 ? -31.390 26.296 11.097 1.00 86.06 137 GLN A O 1
ATOM 1123 N N . VAL A 1 138 ? -31.516 28.459 11.693 1.00 89.19 138 VAL A N 1
ATOM 1124 C CA . VAL A 1 138 ? -32.863 28.687 11.135 1.00 89.19 138 VAL A CA 1
ATOM 1125 C C . VAL A 1 138 ? -32.863 28.482 9.620 1.00 89.19 138 VAL A C 1
ATOM 1127 O O . VAL A 1 138 ? -33.723 27.772 9.093 1.00 89.19 138 VAL A O 1
ATOM 1130 N N . HIS A 1 139 ? -31.862 29.023 8.921 1.00 87.50 139 HIS A N 1
ATOM 1131 C CA . HIS A 1 139 ? -31.720 28.859 7.476 1.00 87.50 139 HIS A CA 1
ATOM 1132 C C . HIS A 1 139 ? -31.518 27.386 7.075 1.00 87.50 139 HIS A C 1
ATOM 1134 O O . HIS A 1 139 ? -32.155 26.897 6.139 1.00 87.50 139 HIS A O 1
ATOM 1140 N N . ALA A 1 140 ? -30.685 26.637 7.807 1.00 86.00 140 ALA A N 1
ATOM 1141 C CA . ALA A 1 140 ? -30.503 25.203 7.580 1.00 86.00 140 ALA A CA 1
ATOM 1142 C C . ALA A 1 140 ? -31.805 24.409 7.801 1.00 86.00 140 ALA A C 1
ATOM 1144 O O . ALA A 1 140 ? -32.148 23.552 6.984 1.00 86.00 140 ALA A O 1
ATOM 1145 N N . LYS A 1 141 ? -32.568 24.728 8.859 1.00 87.12 141 LYS A N 1
ATOM 1146 C CA . LYS A 1 141 ? -33.873 24.104 9.151 1.00 87.12 141 LYS A CA 1
ATOM 1147 C C . LYS A 1 141 ? -34.908 24.389 8.057 1.00 87.12 141 LYS A C 1
ATOM 1149 O O . LYS A 1 141 ? -35.651 23.480 7.692 1.00 87.12 141 LYS A O 1
ATOM 1154 N N . LEU A 1 142 ? -34.950 25.609 7.516 1.00 88.50 142 LEU A N 1
ATOM 1155 C CA . LEU A 1 142 ? -35.827 25.963 6.392 1.00 88.50 142 LEU A CA 1
ATOM 1156 C C . LEU A 1 142 ? -35.468 25.168 5.132 1.00 88.50 142 LEU A C 1
ATOM 1158 O O . LEU A 1 142 ? -36.341 24.522 4.553 1.00 88.50 142 LEU A O 1
ATOM 1162 N N . ARG A 1 143 ? -34.180 25.121 4.767 1.00 86.31 143 ARG A N 1
ATOM 1163 C CA . ARG A 1 143 ? -33.700 24.335 3.618 1.00 86.31 143 ARG A CA 1
ATOM 1164 C C . ARG A 1 143 ? -34.012 22.839 3.775 1.00 86.31 143 ARG A C 1
ATOM 1166 O O . ARG A 1 143 ? -34.460 22.209 2.825 1.00 86.31 143 ARG A O 1
ATOM 1173 N N . ALA A 1 144 ? -33.823 22.273 4.969 1.00 86.75 144 ALA A N 1
ATOM 1174 C CA . ALA A 1 144 ? -34.104 20.860 5.241 1.00 86.75 144 ALA A CA 1
ATOM 1175 C C . ALA A 1 144 ? -35.601 20.506 5.179 1.00 86.75 144 ALA A C 1
ATOM 1177 O O . ALA A 1 144 ? -35.943 19.369 4.863 1.00 86.75 144 ALA A O 1
ATOM 1178 N N . LYS A 1 145 ? -36.495 21.453 5.495 1.00 82.81 145 LYS A N 1
ATOM 1179 C CA . LYS A 1 145 ? -37.946 21.267 5.335 1.00 82.81 145 LYS A CA 1
ATOM 1180 C C . LYS A 1 145 ? -38.363 21.316 3.866 1.00 82.81 145 LYS A C 1
ATOM 1182 O O . LYS A 1 145 ? -39.165 20.486 3.465 1.00 82.81 145 LYS A O 1
ATOM 1187 N N . MET A 1 146 ? -37.786 22.228 3.082 1.00 81.81 146 MET A N 1
ATOM 1188 C CA . MET A 1 146 ? -38.060 22.341 1.642 1.00 81.81 146 MET A CA 1
ATOM 1189 C C . MET A 1 146 ? -37.578 21.113 0.855 1.00 81.81 146 MET A C 1
ATOM 1191 O O . MET A 1 146 ? -38.258 20.665 -0.053 1.00 81.81 146 MET A O 1
ATOM 1195 N N . ALA A 1 147 ? -36.449 20.511 1.241 1.00 73.38 147 ALA A N 1
ATOM 1196 C CA . ALA A 1 147 ? -35.919 19.313 0.579 1.00 73.38 147 ALA A CA 1
ATOM 1197 C C . ALA A 1 147 ? -36.690 18.007 0.883 1.00 73.38 147 ALA A C 1
ATOM 1199 O O . ALA A 1 147 ? -36.353 16.967 0.332 1.00 73.38 147 ALA A O 1
ATOM 1200 N N . LYS A 1 148 ? -37.669 18.026 1.799 1.00 66.25 148 LYS A N 1
ATOM 1201 C CA . LYS A 1 148 ? -38.519 16.863 2.134 1.00 66.25 148 LYS A CA 1
ATOM 1202 C C . LYS A 1 148 ? -39.874 16.881 1.422 1.00 66.25 148 LYS A C 1
ATOM 1204 O O . LYS A 1 148 ? -40.660 15.961 1.620 1.00 66.25 148 LYS A O 1
ATOM 1209 N N . THR A 1 149 ? -40.172 17.955 0.696 1.00 60.50 149 THR A N 1
ATOM 1210 C CA . THR A 1 149 ? -41.454 18.174 0.012 1.00 60.50 149 THR A CA 1
ATOM 1211 C C . THR A 1 149 ? -41.391 17.941 -1.500 1.00 60.50 149 THR A C 1
ATOM 1213 O O . THR A 1 149 ? -42.396 18.177 -2.162 1.00 60.50 149 THR A O 1
ATOM 1216 N N . ASP A 1 150 ? -40.258 17.450 -2.006 1.00 48.00 150 ASP A N 1
ATOM 1217 C CA . ASP A 1 150 ? -40.082 16.878 -3.350 1.00 48.00 150 ASP A CA 1
ATOM 1218 C C . ASP A 1 150 ? -39.943 15.350 -3.246 1.00 48.00 150 ASP A C 1
ATOM 1220 O O . ASP A 1 150 ? -40.447 14.641 -4.147 1.00 48.00 150 ASP A O 1
#

InterPro domains:
  IPR009533 FAM107 [PF06625] (36-143)
  IPR009533 FAM107 [PTHR16768] (21-147)

pLDDT: mean 77.03, std 15.78, range [36.0, 97.06]

Sequence (150 aa):
MTHWANNKTLDGQKHQLNQLNNMTMATDCTRDMHQDGLILPRKPANPCLTSADHQNLHRELLFNQKIGKNVLGQKSELQKALEKHKRTQNQKEIEQQKNSCRTPFERMIEERAKKIETQMEKTDAKEKDDDKPEFLQVHAKLRAKMAKTD

Radius of gyration: 35.14 Å; chains: 1; bounding box: 75×48×94 Å

Foldseek 3Di:
DDDDDDPVPVVVVVVVVVVVVLVPQPPDPDQPQDPVRDGDDDDDRDVCSVDPVNVVVVVVVVVCVVVVNDPPPDDDPVRVVVVVVVVVVVVVVVVVCCVVVPDPVNVVVVVVVVVVVVVVVVVVVVVVVVPDPPVVVVVVVVVVVVVVVD